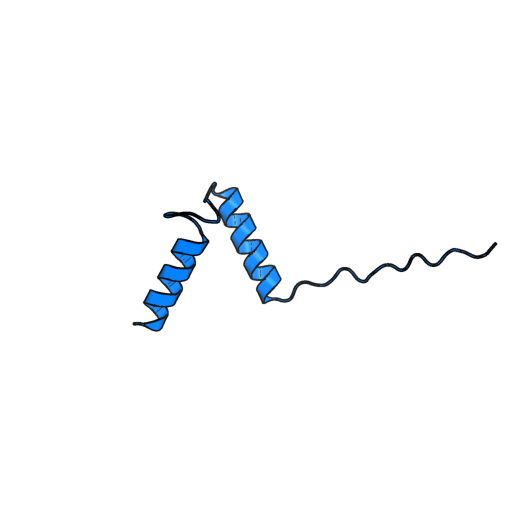Protein AF-A0A557ZKE4-F1 (afdb_monomer)

pLDDT: mean 85.61, std 14.04, range [44.78, 96.69]

Structure (mmCIF, N/CA/C/O backbone):
data_AF-A0A557ZKE4-F1
#
_entry.id   AF-A0A557ZKE4-F1
#
loop_
_atom_site.group_PDB
_atom_site.id
_atom_site.type_symbol
_atom_site.label_atom_id
_atom_site.label_alt_id
_atom_site.label_comp_id
_atom_site.label_asym_id
_atom_site.label_entity_id
_atom_site.label_seq_id
_atom_site.pdbx_PDB_ins_code
_atom_site.Cartn_x
_atom_site.Cartn_y
_atom_site.Cartn_z
_atom_site.occupancy
_atom_site.B_iso_or_equiv
_atom_site.auth_seq_id
_atom_site.auth_comp_id
_atom_site.auth_asym_id
_atom_site.auth_atom_id
_atom_site.pdbx_PDB_model_num
ATOM 1 N N . MET A 1 1 ? 30.996 23.935 -35.132 1.00 44.78 1 MET A N 1
ATOM 2 C CA . MET A 1 1 ? 29.775 23.151 -34.843 1.00 44.78 1 MET A CA 1
ATOM 3 C C . MET A 1 1 ? 29.812 22.782 -33.368 1.00 44.78 1 MET A C 1
ATOM 5 O O . MET A 1 1 ? 30.537 21.866 -33.007 1.00 44.78 1 MET A O 1
ATOM 9 N N . SER A 1 2 ? 29.149 23.545 -32.498 1.00 48.47 2 SER A N 1
ATOM 10 C CA . SER A 1 2 ? 29.163 23.259 -31.056 1.00 48.47 2 SER A CA 1
ATOM 11 C C . SER A 1 2 ? 28.159 22.147 -30.739 1.00 48.47 2 SER A C 1
ATOM 13 O O . SER A 1 2 ? 26.991 22.288 -31.111 1.00 48.47 2 SER A O 1
ATOM 15 N N . PRO A 1 3 ? 28.554 21.057 -30.060 1.00 62.50 3 PRO A N 1
ATOM 16 C CA . PRO 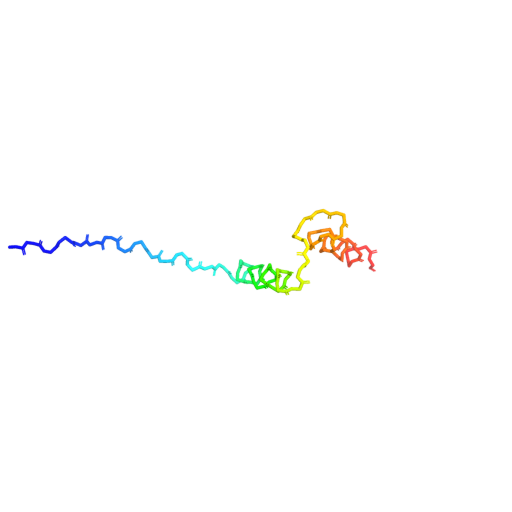A 1 3 ? 27.596 20.069 -29.599 1.00 62.50 3 PRO A CA 1
ATOM 17 C C . PRO A 1 3 ? 26.820 20.684 -28.433 1.00 62.50 3 PRO A C 1
ATOM 19 O O . PRO A 1 3 ? 27.391 21.088 -27.420 1.00 62.50 3 PRO A O 1
ATOM 22 N N . ARG A 1 4 ? 25.501 20.806 -28.597 1.00 58.72 4 ARG A N 1
ATOM 23 C CA . ARG A 1 4 ? 24.588 21.189 -27.517 1.00 58.72 4 ARG A CA 1
ATOM 24 C C . ARG A 1 4 ? 24.733 20.140 -26.411 1.00 58.72 4 ARG A C 1
ATOM 26 O O . ARG A 1 4 ? 24.285 19.009 -26.600 1.00 58.72 4 ARG A O 1
ATOM 33 N N . LYS A 1 5 ? 25.380 20.494 -25.292 1.00 62.28 5 LYS A N 1
ATOM 34 C CA . LYS A 1 5 ? 25.307 19.709 -24.055 1.00 62.28 5 LYS A CA 1
ATOM 35 C C . LYS A 1 5 ? 23.824 19.592 -23.715 1.00 62.28 5 LYS A C 1
ATOM 37 O O . LYS A 1 5 ? 23.185 20.583 -23.384 1.00 62.28 5 LYS A O 1
ATOM 42 N N . ARG A 1 6 ? 23.258 18.402 -23.906 1.00 66.06 6 ARG A N 1
ATOM 43 C CA . ARG A 1 6 ? 21.987 18.050 -23.287 1.00 66.06 6 ARG A CA 1
ATOM 44 C C . ARG A 1 6 ? 22.298 17.960 -21.803 1.00 66.06 6 ARG A C 1
ATOM 46 O O . ARG A 1 6 ? 23.110 17.128 -21.417 1.00 66.06 6 ARG A O 1
ATOM 53 N N . ASP A 1 7 ? 21.717 18.851 -21.014 1.00 62.12 7 ASP A N 1
ATOM 54 C CA . ASP A 1 7 ? 21.677 18.711 -19.567 1.00 62.12 7 ASP A CA 1
ATOM 55 C C . ASP A 1 7 ? 20.912 17.417 -19.252 1.00 62.12 7 ASP A C 1
ATOM 57 O O . ASP A 1 7 ? 19.684 17.402 -19.146 1.00 62.12 7 ASP A O 1
ATOM 61 N N . GLU A 1 8 ? 21.631 16.294 -19.186 1.00 63.94 8 GLU A N 1
ATOM 62 C CA . GLU A 1 8 ? 21.148 15.075 -18.551 1.00 63.94 8 GLU A CA 1
ATOM 63 C C . GLU A 1 8 ? 20.923 15.427 -17.085 1.00 63.94 8 GLU A C 1
ATOM 65 O O . GLU A 1 8 ? 21.847 15.448 -16.273 1.00 63.94 8 GLU A O 1
ATOM 70 N N . LYS A 1 9 ? 19.678 15.781 -16.748 1.00 62.47 9 LYS A N 1
ATOM 71 C CA . LYS A 1 9 ? 19.255 15.833 -15.352 1.00 62.47 9 LYS A CA 1
ATOM 72 C C . LYS A 1 9 ? 19.610 14.472 -14.757 1.00 62.47 9 LYS A C 1
ATOM 74 O O . LYS A 1 9 ? 19.124 13.476 -15.301 1.00 62.47 9 LYS A O 1
ATOM 79 N N . PRO A 1 10 ? 20.435 14.406 -13.697 1.00 60.25 10 PRO A N 1
ATOM 80 C CA . PRO A 1 10 ? 20.750 13.133 -13.075 1.00 60.25 10 PRO A CA 1
ATOM 81 C C . PRO A 1 10 ? 19.423 12.461 -12.733 1.00 60.25 10 PRO A C 1
ATOM 83 O O . PRO A 1 10 ? 18.545 13.092 -12.131 1.00 60.25 10 PRO A O 1
ATOM 86 N N . ALA A 1 11 ? 19.243 11.226 -13.210 1.00 65.44 11 ALA A N 1
ATOM 87 C CA . ALA A 1 11 ? 18.109 10.408 -12.822 1.00 65.44 11 ALA A CA 1
ATOM 88 C C . ALA A 1 11 ? 18.078 10.438 -11.296 1.00 65.44 11 ALA A C 1
ATOM 90 O O . ALA A 1 11 ? 19.068 10.096 -10.654 1.00 65.44 11 ALA A O 1
ATOM 91 N N . ARG A 1 12 ? 17.008 10.991 -10.722 1.00 71.44 12 ARG A N 1
ATOM 92 C CA . ARG A 1 12 ? 16.930 11.185 -9.279 1.00 71.44 12 ARG A CA 1
ATOM 93 C C . ARG A 1 12 ? 16.903 9.795 -8.660 1.00 71.44 12 ARG A C 1
ATOM 95 O O . ARG A 1 12 ? 15.878 9.122 -8.739 1.00 71.44 12 ARG A O 1
ATOM 102 N N . GLU A 1 13 ? 18.046 9.357 -8.141 1.00 83.06 13 GLU A N 1
ATOM 103 C CA . GLU A 1 13 ? 18.155 8.084 -7.446 1.00 83.06 13 GLU A CA 1
ATOM 104 C C . GLU A 1 13 ? 17.141 8.088 -6.304 1.00 83.06 13 GLU A C 1
ATOM 106 O O . GLU A 1 13 ? 17.012 9.069 -5.562 1.00 83.06 13 GLU A O 1
ATOM 111 N N . LEU A 1 14 ? 16.347 7.022 -6.240 1.00 86.88 14 LEU A N 1
ATOM 112 C CA . LEU A 1 14 ? 15.368 6.853 -5.181 1.00 86.88 14 LEU A CA 1
ATOM 113 C C . LEU A 1 14 ? 16.113 6.647 -3.867 1.00 86.88 14 LEU A C 1
ATOM 115 O O . LEU A 1 14 ? 17.106 5.918 -3.822 1.00 86.88 14 LEU A O 1
ATOM 119 N N . SER A 1 15 ? 15.604 7.239 -2.789 1.00 94.31 15 SER A N 1
ATOM 120 C CA . SER A 1 15 ? 16.077 6.855 -1.463 1.00 94.31 15 SER A CA 1
ATOM 121 C C . SER A 1 15 ? 15.767 5.369 -1.207 1.00 94.31 15 SER A C 1
ATOM 123 O O . SER A 1 15 ? 14.844 4.819 -1.825 1.00 94.31 15 SER A O 1
ATOM 125 N N . PRO A 1 16 ? 16.485 4.699 -0.290 1.00 93.62 16 PRO A N 1
ATOM 126 C CA . PRO A 1 16 ? 16.192 3.311 0.070 1.00 93.62 16 PRO A CA 1
ATOM 127 C C . PRO A 1 16 ? 14.721 3.088 0.454 1.00 93.62 16 PRO A C 1
ATOM 129 O O . PRO A 1 16 ? 14.109 2.101 0.048 1.00 93.62 16 PRO A O 1
ATOM 132 N N . GLU A 1 17 ? 14.117 4.042 1.165 1.00 91.62 17 GLU A N 1
ATOM 133 C CA . GLU A 1 17 ? 12.713 4.000 1.582 1.00 91.62 17 GLU A CA 1
ATOM 134 C C . GLU A 1 17 ? 11.769 4.104 0.380 1.00 91.62 17 GLU A C 1
ATOM 136 O O . GLU A 1 17 ? 10.773 3.386 0.299 1.00 91.62 17 GLU A O 1
ATOM 141 N N . GLN A 1 18 ? 12.091 4.971 -0.583 1.00 93.88 18 GLN A N 1
ATOM 142 C CA . GLN A 1 18 ? 11.314 5.111 -1.813 1.00 93.88 18 GLN A CA 1
ATOM 143 C C . GLN A 1 18 ? 11.410 3.860 -2.689 1.00 93.88 18 GLN A C 1
ATOM 145 O O . GLN A 1 18 ? 10.403 3.438 -3.259 1.00 93.88 18 GLN A O 1
ATOM 150 N N . ALA A 1 19 ? 12.591 3.246 -2.776 1.00 94.19 19 ALA A N 1
ATOM 151 C CA . ALA A 1 19 ? 12.787 1.993 -3.497 1.00 94.19 19 ALA A CA 1
ATOM 152 C C . ALA A 1 19 ? 11.990 0.845 -2.854 1.00 94.19 19 ALA A C 1
ATOM 154 O O . ALA A 1 19 ? 11.289 0.110 -3.553 1.00 94.19 19 ALA A O 1
ATOM 155 N N . ALA A 1 20 ? 12.020 0.738 -1.522 1.00 92.69 20 ALA A N 1
ATOM 156 C CA . ALA A 1 20 ? 11.228 -0.241 -0.784 1.00 92.69 20 ALA A CA 1
ATOM 157 C C . ALA A 1 20 ? 9.718 -0.022 -0.985 1.00 92.69 20 ALA A C 1
ATOM 159 O O . ALA A 1 20 ? 8.993 -0.965 -1.304 1.00 92.69 20 ALA A O 1
ATOM 160 N N . ALA A 1 21 ? 9.242 1.224 -0.884 1.00 92.44 21 ALA A N 1
ATOM 161 C CA . ALA A 1 21 ? 7.841 1.559 -1.130 1.00 92.44 21 ALA A CA 1
ATOM 162 C C . ALA A 1 21 ? 7.410 1.223 -2.569 1.00 92.44 21 ALA A C 1
ATOM 164 O O . ALA A 1 21 ? 6.320 0.689 -2.783 1.00 92.44 21 ALA A O 1
ATOM 165 N N . ALA A 1 22 ? 8.268 1.480 -3.561 1.00 94.25 22 ALA A N 1
ATOM 166 C CA . ALA A 1 22 ? 7.999 1.134 -4.954 1.00 94.25 22 ALA A CA 1
ATOM 167 C C . ALA A 1 22 ? 7.874 -0.384 -5.160 1.00 94.25 22 ALA A C 1
ATOM 169 O O . ALA A 1 22 ? 6.957 -0.828 -5.854 1.00 94.25 22 ALA A O 1
ATOM 170 N N . ALA A 1 23 ? 8.739 -1.180 -4.521 1.00 95.25 23 ALA A N 1
ATOM 171 C CA . ALA A 1 23 ? 8.660 -2.639 -4.565 1.00 95.25 23 ALA A CA 1
ATOM 172 C C . ALA A 1 23 ? 7.347 -3.159 -3.951 1.00 95.25 23 ALA A C 1
ATOM 174 O O . ALA A 1 23 ? 6.667 -3.979 -4.568 1.00 95.25 23 ALA A O 1
ATOM 175 N N . MET A 1 24 ? 6.933 -2.616 -2.801 1.00 93.69 24 MET A N 1
ATOM 176 C CA . MET A 1 24 ? 5.656 -2.970 -2.163 1.00 93.69 24 MET A CA 1
ATOM 177 C C . MET A 1 24 ? 4.450 -2.645 -3.058 1.00 93.69 24 MET A C 1
ATOM 179 O O . MET A 1 24 ? 3.523 -3.445 -3.186 1.00 93.69 24 MET A O 1
ATOM 183 N N . VAL A 1 25 ? 4.461 -1.483 -3.721 1.00 95.06 25 VAL A N 1
ATOM 184 C CA . VAL A 1 25 ? 3.401 -1.088 -4.665 1.00 95.06 25 VAL A CA 1
ATOM 185 C C . VAL A 1 25 ? 3.370 -2.013 -5.881 1.00 95.06 25 VAL A C 1
ATOM 187 O O . VAL A 1 25 ? 2.286 -2.383 -6.337 1.00 95.06 25 VAL A O 1
ATOM 190 N N . ALA A 1 26 ? 4.532 -2.388 -6.418 1.00 95.88 26 ALA A N 1
ATOM 191 C CA . ALA A 1 26 ? 4.621 -3.306 -7.548 1.00 95.88 26 ALA A CA 1
ATOM 192 C C . ALA A 1 26 ? 4.057 -4.690 -7.195 1.00 95.88 26 ALA A C 1
ATOM 194 O O . ALA A 1 26 ? 3.260 -5.238 -7.957 1.00 95.88 26 ALA A O 1
ATOM 195 N N . GLU A 1 27 ? 4.396 -5.215 -6.017 1.00 96.06 27 GLU A N 1
ATOM 196 C CA . GLU A 1 27 ? 3.868 -6.487 -5.525 1.00 96.06 27 GLU A CA 1
ATOM 197 C C . GLU A 1 27 ? 2.343 -6.438 -5.347 1.00 96.06 27 GLU A C 1
ATOM 199 O O . GLU A 1 27 ? 1.630 -7.316 -5.833 1.00 96.06 27 GLU A O 1
ATOM 204 N N . ALA A 1 28 ? 1.819 -5.380 -4.718 1.00 95.12 28 ALA A N 1
ATOM 205 C CA . ALA A 1 28 ? 0.379 -5.207 -4.543 1.00 95.12 28 ALA A CA 1
ATOM 206 C C . ALA A 1 28 ? -0.360 -5.213 -5.890 1.00 95.12 28 ALA A C 1
ATOM 208 O O . ALA A 1 28 ? -1.361 -5.911 -6.047 1.00 95.12 28 ALA A O 1
ATOM 209 N N . ARG A 1 29 ? 0.179 -4.516 -6.899 1.00 94.62 29 ARG A N 1
ATOM 210 C CA . ARG A 1 29 ? -0.381 -4.531 -8.259 1.00 94.62 29 ARG A CA 1
ATOM 211 C C . ARG A 1 29 ? -0.340 -5.920 -8.889 1.00 94.62 29 ARG A C 1
ATOM 213 O O . ARG A 1 29 ? -1.337 -6.330 -9.473 1.00 94.62 29 ARG A O 1
ATOM 220 N N . ALA A 1 30 ? 0.769 -6.646 -8.748 1.00 96.69 30 ALA A N 1
ATOM 221 C CA . ALA A 1 30 ? 0.901 -8.005 -9.273 1.00 96.69 30 ALA A CA 1
ATOM 222 C C . ALA A 1 30 ? -0.125 -8.972 -8.657 1.00 96.69 30 ALA A C 1
ATOM 224 O O . ALA A 1 30 ? -0.604 -9.880 -9.330 1.00 96.69 30 ALA A O 1
ATOM 225 N N . ARG A 1 31 ? -0.505 -8.746 -7.394 1.00 93.31 31 ARG A N 1
ATOM 226 C CA . ARG A 1 31 ? -1.509 -9.541 -6.668 1.00 93.31 31 ARG A CA 1
ATOM 227 C C . ARG A 1 31 ? -2.950 -9.069 -6.905 1.00 93.31 31 ARG A C 1
ATOM 229 O O . ARG A 1 31 ? -3.869 -9.653 -6.341 1.00 93.31 31 ARG A O 1
ATOM 236 N N . GLY A 1 32 ? -3.161 -8.013 -7.697 1.00 94.31 32 GLY A N 1
ATOM 237 C CA . GLY A 1 32 ? -4.477 -7.391 -7.883 1.00 94.31 32 GLY A CA 1
ATOM 238 C C . GLY A 1 32 ? -5.009 -6.692 -6.626 1.00 94.31 32 GLY A C 1
ATOM 239 O O . GLY A 1 32 ? -6.199 -6.399 -6.538 1.00 94.31 32 GLY A O 1
ATOM 240 N N . LEU A 1 33 ? -4.140 -6.423 -5.648 1.00 94.31 33 LEU A N 1
ATOM 241 C CA . LEU A 1 33 ? -4.492 -5.733 -4.417 1.00 94.31 33 LEU A CA 1
ATOM 242 C C . LEU A 1 33 ? -4.678 -4.242 -4.707 1.00 94.31 33 LEU A C 1
ATOM 244 O O . LEU A 1 33 ? -3.804 -3.581 -5.278 1.00 94.31 33 LEU A O 1
ATOM 248 N N . ALA A 1 34 ? -5.811 -3.692 -4.274 1.00 95.00 34 ALA A N 1
ATOM 249 C CA . ALA A 1 34 ? -6.046 -2.260 -4.352 1.00 95.00 34 ALA A CA 1
ATOM 250 C C . ALA A 1 34 ? -4.983 -1.511 -3.532 1.00 95.00 34 ALA A C 1
ATOM 252 O O . ALA A 1 34 ? -4.645 -1.904 -2.419 1.00 95.00 34 ALA A O 1
ATOM 253 N N . LEU A 1 35 ? -4.436 -0.412 -4.053 1.00 94.81 35 LEU A N 1
ATOM 254 C CA . LEU A 1 35 ? -3.438 0.364 -3.301 1.00 94.81 35 LEU A CA 1
ATOM 255 C C . LEU A 1 35 ? -4.069 1.145 -2.140 1.00 94.81 35 LEU A C 1
ATOM 257 O O . LEU A 1 35 ? -3.428 1.385 -1.117 1.00 94.81 35 LEU A O 1
ATOM 261 N N . THR A 1 36 ? -5.337 1.516 -2.29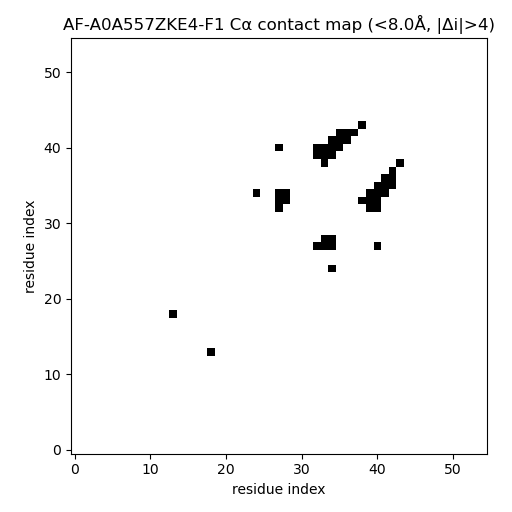7 1.00 91.19 36 THR A N 1
ATOM 262 C CA . THR A 1 36 ? -6.152 2.259 -1.334 1.00 91.19 36 THR A CA 1
ATOM 263 C C . THR A 1 36 ? -7.559 1.654 -1.276 1.00 91.19 36 THR A C 1
ATOM 265 O O . THR A 1 36 ? -7.904 0.806 -2.096 1.00 91.19 36 THR A O 1
ATOM 268 N N . GLY A 1 37 ? -8.370 2.069 -0.300 1.00 89.56 37 GLY A N 1
ATOM 269 C CA . GLY A 1 37 ? -9.690 1.486 -0.039 1.00 89.56 37 GLY A CA 1
ATOM 270 C C . GLY A 1 37 ? -9.708 0.605 1.217 1.00 89.56 37 GLY A C 1
ATOM 271 O O . GLY A 1 37 ? -8.669 0.445 1.861 1.00 89.56 37 GLY A O 1
ATOM 272 N N . PRO A 1 38 ? -10.882 0.071 1.598 1.00 90.88 38 PRO A N 1
ATOM 273 C CA . PRO A 1 38 ? -11.080 -0.629 2.871 1.00 90.88 38 PRO A CA 1
ATOM 274 C C . PRO A 1 38 ? -10.208 -1.882 3.019 1.00 90.88 38 PRO A C 1
ATOM 276 O O . PRO A 1 38 ? -9.725 -2.148 4.114 1.00 90.88 38 PRO A O 1
ATOM 279 N N . ASP A 1 39 ? -9.928 -2.569 1.913 1.00 89.75 39 ASP A N 1
ATOM 280 C CA . ASP A 1 39 ? -9.068 -3.760 1.875 1.00 89.75 39 ASP A CA 1
ATOM 281 C C . ASP A 1 39 ? -7.724 -3.485 1.179 1.00 89.75 39 ASP A C 1
ATOM 283 O O . ASP A 1 39 ? -6.998 -4.401 0.800 1.00 89.75 39 ASP A O 1
ATOM 287 N N . GLY A 1 40 ? -7.399 -2.208 0.956 1.00 93.31 40 GLY A N 1
ATOM 288 C CA . GLY A 1 40 ? -6.226 -1.809 0.189 1.00 93.31 40 GLY A CA 1
ATOM 289 C C . GLY A 1 40 ? -4.918 -1.842 0.983 1.00 93.31 40 GLY A C 1
ATOM 290 O O . GLY A 1 40 ? -4.907 -1.775 2.214 1.00 93.31 40 GLY A O 1
ATOM 291 N N . LEU A 1 41 ? -3.795 -1.851 0.259 1.00 94.56 41 LEU A N 1
ATOM 292 C CA . LEU A 1 41 ? -2.432 -1.880 0.803 1.00 94.56 41 LEU A CA 1
ATOM 293 C C . LEU A 1 41 ? -2.216 -0.841 1.915 1.00 94.56 41 LEU A C 1
ATOM 295 O O . LEU A 1 41 ? -1.704 -1.180 2.979 1.00 94.56 41 LEU A O 1
ATOM 299 N N . LEU A 1 42 ? -2.639 0.411 1.705 1.00 94.75 42 LEU A N 1
ATOM 300 C CA . LEU A 1 42 ? -2.458 1.475 2.699 1.00 94.75 42 LEU A CA 1
ATOM 301 C C . LEU A 1 42 ? -3.223 1.204 4.007 1.00 94.75 42 LEU A C 1
ATOM 303 O O . LEU A 1 42 ? -2.725 1.502 5.095 1.00 94.75 42 LEU A O 1
ATOM 307 N N . LYS A 1 43 ? -4.422 0.614 3.926 1.00 94.12 43 LYS A N 1
ATOM 308 C CA . LYS A 1 43 ? -5.223 0.267 5.107 1.00 94.12 43 LYS A CA 1
ATOM 309 C C . LYS A 1 43 ? -4.593 -0.886 5.887 1.00 94.12 43 LYS A C 1
ATOM 311 O O . LYS A 1 43 ? -4.522 -0.821 7.111 1.00 94.12 43 LYS A O 1
ATOM 316 N N . LEU A 1 44 ? -4.086 -1.898 5.185 1.00 92.31 44 LEU A N 1
ATOM 317 C CA . LEU A 1 44 ? -3.360 -3.010 5.801 1.00 92.31 44 LEU A CA 1
ATOM 318 C C . LEU A 1 44 ? -2.068 -2.535 6.475 1.00 92.31 44 LEU A C 1
ATOM 320 O O . LEU A 1 44 ? -1.790 -2.907 7.611 1.00 92.31 44 LEU A O 1
ATOM 324 N N . PHE A 1 45 ? -1.312 -1.657 5.814 1.00 91.56 45 PHE A N 1
ATOM 325 C CA . PHE A 1 45 ? -0.070 -1.129 6.372 1.00 91.56 45 PHE A CA 1
ATOM 326 C C . PHE A 1 45 ? -0.315 -0.293 7.632 1.00 91.56 45 PHE A C 1
ATOM 328 O O . PHE A 1 45 ? 0.323 -0.514 8.657 1.00 91.56 45 PHE A O 1
ATOM 335 N N . THR A 1 46 ? -1.279 0.631 7.587 1.00 91.62 46 THR A N 1
ATOM 336 C CA . THR A 1 46 ? -1.632 1.455 8.757 1.00 91.62 46 THR A CA 1
ATOM 337 C C . THR A 1 46 ? -2.140 0.614 9.923 1.00 91.62 46 THR A C 1
ATOM 339 O O . THR A 1 46 ? -1.766 0.887 11.059 1.00 91.62 46 THR A O 1
ATOM 342 N N . LYS A 1 47 ? -2.920 -0.442 9.658 1.00 92.19 47 LYS A N 1
ATOM 343 C CA . LYS A 1 47 ? -3.312 -1.418 10.681 1.00 92.19 47 LYS A CA 1
ATOM 344 C C . LYS A 1 47 ? -2.082 -2.053 11.335 1.00 92.19 47 LYS A C 1
ATOM 346 O O . LYS A 1 47 ? -1.949 -1.970 12.550 1.00 92.19 47 LYS A O 1
ATOM 351 N N . ASN A 1 48 ? -1.171 -2.611 10.538 1.00 91.25 48 ASN A N 1
ATOM 352 C CA . ASN A 1 48 ? 0.020 -3.283 11.057 1.00 91.25 48 ASN A CA 1
ATOM 353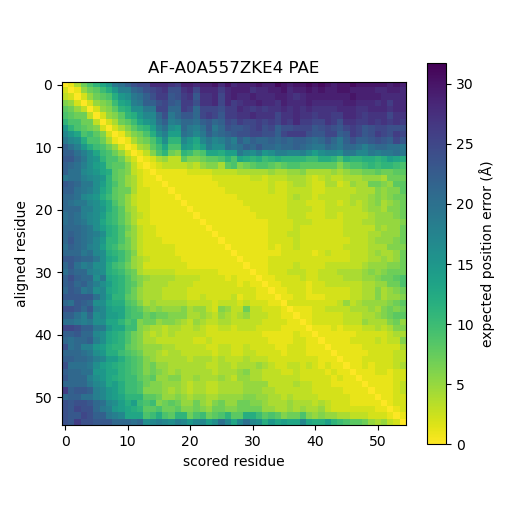 C C . ASN A 1 48 ? 0.905 -2.336 11.882 1.00 91.25 48 ASN A C 1
ATOM 355 O O . ASN A 1 48 ? 1.411 -2.734 12.928 1.00 91.25 48 ASN A O 1
ATOM 359 N N . VAL A 1 49 ? 1.077 -1.083 11.445 1.00 93.19 49 VAL A N 1
ATOM 360 C CA . VAL A 1 49 ? 1.842 -0.075 12.200 1.00 93.19 49 VAL A CA 1
ATOM 361 C C . VAL A 1 49 ? 1.191 0.201 13.551 1.00 93.19 49 VAL A C 1
ATOM 363 O O . VAL A 1 49 ? 1.886 0.209 14.559 1.00 93.19 49 VAL A O 1
ATOM 366 N N . LEU A 1 50 ? -0.129 0.400 13.587 1.00 94.81 50 LEU A N 1
ATOM 367 C CA . LEU A 1 50 ? -0.849 0.657 14.834 1.00 94.81 50 LEU A CA 1
ATOM 368 C C . LEU A 1 50 ? -0.792 -0.544 15.781 1.00 94.81 50 LEU A C 1
ATOM 37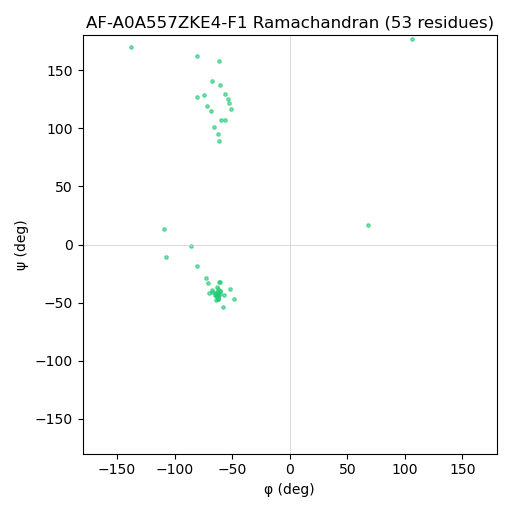0 O O . LEU A 1 50 ? -0.521 -0.362 16.959 1.00 94.81 50 LEU A O 1
ATOM 374 N N . GLU A 1 51 ? -0.987 -1.762 15.279 1.00 94.56 51 GLU A N 1
ATOM 375 C CA . GLU A 1 51 ? -0.877 -2.982 16.090 1.00 94.56 51 GLU A CA 1
ATOM 376 C C . GLU A 1 51 ? 0.540 -3.171 16.636 1.00 94.56 51 GLU A C 1
ATOM 378 O O . GLU A 1 51 ? 0.711 -3.508 17.800 1.00 94.56 51 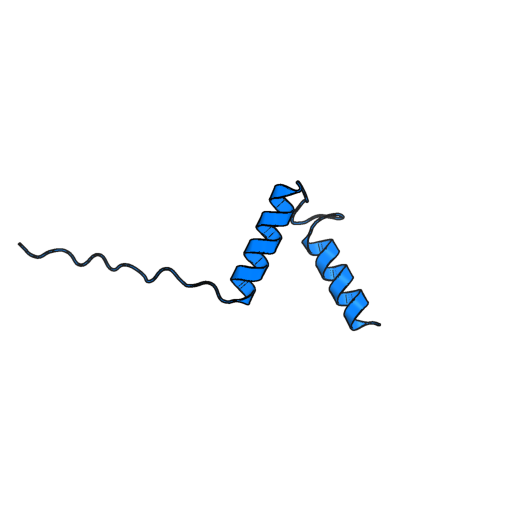GLU A O 1
ATOM 383 N N . THR A 1 52 ? 1.565 -2.897 15.828 1.00 93.12 52 THR A N 1
ATOM 384 C CA . THR A 1 52 ? 2.966 -3.000 16.267 1.00 93.12 52 THR A CA 1
ATOM 385 C C . THR A 1 52 ? 3.340 -1.899 17.260 1.00 93.12 52 THR A C 1
ATOM 387 O O . THR A 1 52 ? 4.167 -2.126 18.131 1.00 93.12 52 THR A O 1
ATOM 390 N N . ALA A 1 53 ? 2.759 -0.705 17.136 1.00 93.56 53 ALA A N 1
ATOM 391 C CA . ALA A 1 53 ? 3.044 0.422 18.023 1.00 93.56 53 ALA A CA 1
ATOM 392 C C . ALA A 1 53 ? 2.288 0.359 19.361 1.00 93.56 53 ALA A C 1
ATOM 394 O O . ALA A 1 53 ? 2.644 1.085 20.287 1.00 93.56 53 ALA A O 1
ATOM 395 N N . LEU A 1 54 ? 1.223 -0.444 19.440 1.00 91.81 54 LEU A N 1
ATOM 396 C CA . LEU A 1 54 ? 0.353 -0.560 20.615 1.00 91.81 54 LEU A CA 1
AT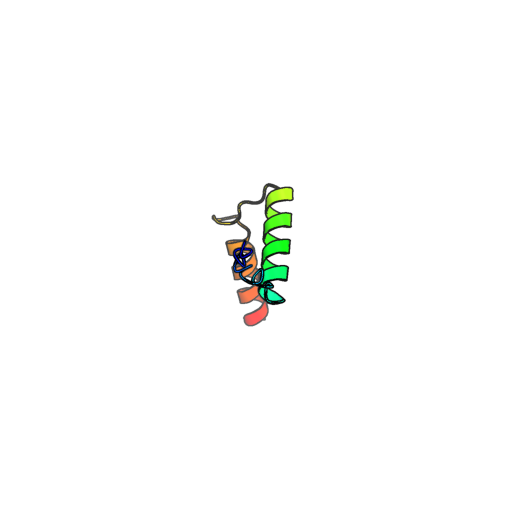OM 397 C C . LEU A 1 54 ? 0.521 -1.881 21.386 1.00 91.81 54 LEU A C 1
ATOM 399 O O . LEU A 1 54 ? -0.026 -1.987 22.484 1.00 91.81 54 LEU A O 1
ATOM 403 N N . ASN A 1 55 ? 1.241 -2.858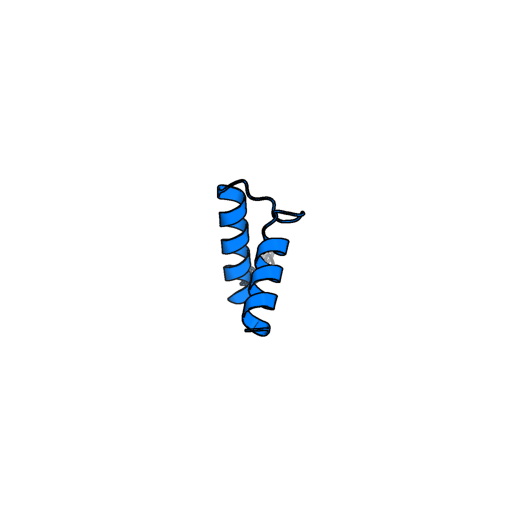 20.825 1.00 71.19 55 ASN A N 1
ATOM 404 C CA . ASN A 1 55 ? 1.686 -4.077 21.513 1.00 71.19 55 ASN A CA 1
ATOM 405 C C . ASN A 1 55 ? 3.025 -3.849 22.222 1.00 71.19 55 ASN A C 1
ATOM 407 O O . ASN A 1 55 ? 3.225 -4.481 23.283 1.00 71.19 55 ASN A O 1
#

Secondary structure (DSSP, 8-state):
--------PPP-PPPHHHHHHHHHHHHHHHTT--SSSTTSHHHHHHHHHHHHHH-

Solvent-accessible surface area (backbone atoms only — not comparable to full-atom values): 3487 Å² total; per-residue (Å²): 135,82,80,79,80,74,83,75,70,73,77,79,77,67,53,74,68,54,49,52,52,49,51,54,52,51,52,34,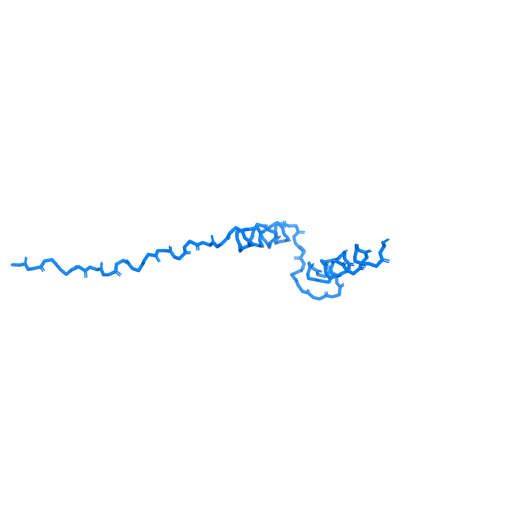54,76,70,69,44,44,66,58,60,92,86,4,52,53,45,54,50,54,48,52,52,52,54,66,76,73,108

Radius of gyration: 18.87 Å; Cα contacts (8 Å, |Δi|>4): 23; chains: 1; bounding box: 41×33×56 Å

Foldseek 3Di:
DDPPPDPPPPPPDDDPVRVVVVVLVVVCVVVVAACDDPRHPVNVVVVVVVVVVVD

Sequence (55 aa):
MSPRKRDEKPARELSPEQAAAAAMVAEARARGLALTGPDGLLKLFTKNVLETALN

Mean predicted aligned error: 9.19 Å

Organism: NCBI:txid715473